Protein AF-A0A2N9JAP8-F1 (afdb_monomer_lite)

Organism: Fagus sylvatica (NCBI:txid28930)

InterPro domains:
  IPR027806 Harbinger transposase-derived nuclease domain [PF13359] (15-64)
  IPR045249 Putative nuclease HARBI1-like [PTHR22930] (12-77)

Structure (mmCIF, N/CA/C/O backbone):
data_AF-A0A2N9JAP8-F1
#
_entry.id   AF-A0A2N9JAP8-F1
#
loop_
_atom_site.group_PDB
_atom_site.id
_atom_site.type_symbol
_atom_site.label_atom_id
_atom_site.label_alt_id
_atom_site.label_comp_id
_atom_site.label_asym_id
_atom_site.label_entity_id
_atom_site.label_seq_id
_atom_site.pdbx_PDB_ins_code
_atom_site.Cartn_x
_atom_site.Cartn_y
_atom_site.Cartn_z
_atom_site.occupancy
_atom_site.B_iso_or_equiv
_atom_site.auth_seq_id
_atom_site.auth_comp_id
_atom_site.auth_asym_id
_atom_site.auth_atom_id
_atom_site.pdbx_PDB_model_num
ATOM 1 N N . MET A 1 1 ? 0.224 23.221 -14.781 1.00 37.53 1 MET A N 1
ATOM 2 C CA . MET A 1 1 ? 0.201 22.467 -16.052 1.00 37.53 1 MET A CA 1
ATOM 3 C C . MET A 1 1 ? 1.634 22.171 -16.462 1.00 37.53 1 MET A C 1
ATOM 5 O O . MET A 1 1 ? 2.337 23.113 -16.774 1.00 37.53 1 MET A O 1
ATOM 9 N N . ASN A 1 2 ? 2.078 20.913 -16.410 1.00 32.78 2 ASN A N 1
ATOM 10 C CA . ASN A 1 2 ? 3.250 20.429 -17.146 1.00 32.78 2 ASN A CA 1
ATOM 11 C C . ASN A 1 2 ? 3.002 18.955 -17.466 1.00 32.78 2 ASN A C 1
ATOM 13 O O . ASN A 1 2 ? 2.878 18.124 -16.569 1.00 32.78 2 ASN A O 1
ATOM 17 N N . GLY A 1 3 ? 2.795 18.697 -18.756 1.00 33.06 3 GLY A N 1
ATOM 18 C CA . GLY A 1 3 ? 2.286 17.445 -19.292 1.00 33.06 3 GLY A CA 1
ATOM 19 C C . GLY A 1 3 ? 3.208 16.260 -19.041 1.00 33.06 3 GLY A C 1
ATOM 20 O O . GLY A 1 3 ? 4.434 16.370 -19.087 1.00 33.06 3 GLY A O 1
ATOM 21 N N . GLN A 1 4 ? 2.577 15.107 -18.835 1.00 44.59 4 GLN A N 1
ATOM 22 C CA . GLN A 1 4 ? 3.171 13.787 -18.978 1.00 44.59 4 GLN A CA 1
ATOM 23 C C . GLN A 1 4 ? 3.733 13.644 -20.404 1.00 44.59 4 GLN A C 1
ATOM 25 O O . GLN A 1 4 ? 3.069 13.136 -21.303 1.00 44.59 4 GLN A O 1
ATOM 30 N N . LYS A 1 5 ? 4.968 14.104 -20.636 1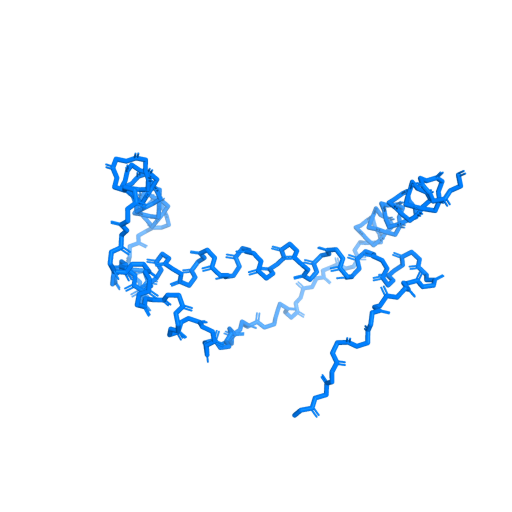.00 45.38 5 LYS A N 1
ATOM 31 C CA . LYS A 1 5 ? 5.774 13.589 -21.747 1.00 45.38 5 LYS A CA 1
ATOM 32 C C . LYS A 1 5 ? 5.920 12.095 -21.494 1.00 45.38 5 LYS A C 1
ATOM 34 O O . LYS A 1 5 ? 6.353 11.718 -20.409 1.00 45.38 5 LYS A O 1
ATOM 39 N N . GLY A 1 6 ? 5.530 11.266 -22.462 1.00 56.12 6 GLY A N 1
ATOM 40 C CA . GLY A 1 6 ? 5.718 9.819 -22.403 1.00 56.12 6 GLY A CA 1
ATOM 41 C C . GLY A 1 6 ? 7.167 9.514 -22.041 1.00 56.12 6 GLY A C 1
ATOM 42 O O . GLY A 1 6 ? 8.071 9.734 -22.845 1.00 56.12 6 GLY A O 1
ATOM 43 N N . ILE A 1 7 ? 7.390 9.104 -20.793 1.00 60.59 7 ILE A N 1
ATOM 44 C CA . ILE A 1 7 ? 8.726 8.885 -20.255 1.00 60.59 7 ILE A CA 1
ATOM 45 C C . ILE A 1 7 ? 9.209 7.595 -20.902 1.00 60.59 7 ILE A C 1
ATOM 47 O O . ILE A 1 7 ? 8.761 6.511 -20.539 1.00 60.59 7 ILE A O 1
ATOM 51 N N . ASN A 1 8 ? 10.068 7.714 -21.909 1.00 76.69 8 ASN A N 1
ATOM 52 C CA . ASN A 1 8 ? 10.851 6.597 -22.404 1.00 76.69 8 ASN A CA 1
ATOM 53 C C . ASN A 1 8 ? 12.147 6.602 -21.581 1.00 76.69 8 ASN A C 1
ATOM 55 O O . ASN A 1 8 ? 13.021 7.421 -21.864 1.00 76.69 8 ASN A O 1
ATOM 59 N N . PRO A 1 9 ? 12.242 5.812 -20.497 1.00 83.31 9 PRO A N 1
ATOM 60 C CA . PRO A 1 9 ? 13.408 5.853 -19.629 1.00 83.31 9 PRO A CA 1
ATOM 61 C C . PRO A 1 9 ? 14.636 5.380 -20.399 1.00 83.31 9 PRO A C 1
ATOM 63 O O . PRO A 1 9 ? 14.596 4.358 -21.086 1.00 83.31 9 PRO A O 1
ATOM 66 N N . ASN A 1 10 ? 15.722 6.134 -20.268 1.00 86.06 10 ASN A N 1
ATOM 67 C CA . ASN A 1 10 ? 16.988 5.876 -20.945 1.00 86.06 10 ASN A CA 1
ATOM 68 C C . ASN A 1 10 ? 17.966 5.133 -20.033 1.00 86.06 10 ASN A C 1
ATOM 70 O O . ASN A 1 10 ? 18.914 4.516 -20.516 1.00 86.06 10 ASN A O 1
ATOM 74 N N . THR A 1 11 ? 17.726 5.159 -18.719 1.00 90.31 11 THR A N 1
ATOM 75 C CA . THR A 1 11 ? 18.562 4.472 -17.730 1.00 90.31 11 THR A CA 1
ATOM 76 C C . THR A 1 11 ? 17.769 3.461 -16.894 1.00 90.31 11 THR A C 1
ATOM 78 O O . THR A 1 11 ? 16.570 3.652 -16.651 1.00 90.31 11 THR A O 1
ATOM 81 N N . PRO A 1 12 ? 18.432 2.412 -16.363 1.00 91.31 12 PRO A N 1
ATOM 82 C CA . PRO A 1 12 ? 17.812 1.487 -15.416 1.00 91.31 12 PRO A CA 1
ATOM 83 C C . PRO A 1 12 ? 17.182 2.186 -14.209 1.00 91.31 12 PRO A C 1
ATOM 85 O O . PRO A 1 12 ? 16.078 1.843 -13.787 1.00 91.31 12 PRO A O 1
ATOM 88 N N . ARG A 1 13 ? 17.852 3.225 -13.696 1.00 90.44 13 ARG A N 1
ATOM 89 C CA . ARG A 1 13 ? 17.379 4.020 -12.559 1.00 90.44 13 ARG A CA 1
ATOM 90 C C . ARG A 1 13 ? 16.093 4.779 -12.877 1.00 90.44 13 ARG A C 1
ATOM 92 O O . ARG A 1 13 ? 15.178 4.790 -12.059 1.00 90.44 13 ARG A O 1
ATOM 99 N N . GLU A 1 14 ? 16.000 5.398 -14.053 1.00 90.50 14 GLU A N 1
ATOM 100 C CA . GLU A 1 14 ? 14.778 6.080 -14.498 1.00 90.50 14 GLU A CA 1
ATOM 101 C C . GLU A 1 14 ? 13.612 5.103 -14.650 1.00 90.50 14 GLU A C 1
ATOM 103 O O . GLU A 1 14 ? 12.507 5.400 -14.199 1.00 90.50 14 GLU A O 1
ATOM 108 N N . PHE A 1 15 ? 13.853 3.925 -15.234 1.00 90.88 15 PHE A N 1
ATOM 109 C CA . PHE A 1 15 ? 12.814 2.905 -15.386 1.00 90.88 15 PHE A CA 1
ATOM 110 C C . PHE A 1 15 ? 12.334 2.382 -14.030 1.00 90.88 15 PHE A C 1
ATOM 112 O O . PHE A 1 15 ? 11.125 2.293 -13.802 1.00 90.88 15 PHE A O 1
ATOM 119 N N . PHE A 1 16 ? 13.262 2.100 -13.111 1.00 91.38 16 PHE A N 1
ATOM 120 C CA . PHE A 1 16 ? 12.934 1.708 -11.744 1.00 91.38 16 PHE A CA 1
ATOM 121 C C . PHE A 1 16 ? 12.099 2.782 -11.044 1.00 91.38 16 PHE A C 1
ATOM 123 O O . PHE A 1 16 ? 11.010 2.482 -10.563 1.00 91.38 16 PHE A O 1
ATOM 130 N N . ASN A 1 17 ? 12.552 4.039 -11.052 1.00 90.44 17 ASN A N 1
ATOM 131 C CA . ASN A 1 17 ? 11.830 5.146 -10.427 1.00 90.44 17 ASN A CA 1
ATOM 132 C C . ASN A 1 17 ? 10.437 5.323 -11.036 1.00 90.44 17 ASN A C 1
ATOM 134 O O . ASN A 1 17 ? 9.470 5.490 -10.303 1.00 90.44 17 ASN A O 1
ATOM 138 N N . MET A 1 18 ? 10.306 5.228 -12.360 1.00 89.94 18 MET A N 1
ATOM 139 C CA . MET A 1 18 ? 9.011 5.301 -13.034 1.00 89.94 18 MET A CA 1
ATOM 140 C C . MET A 1 18 ? 8.066 4.196 -12.544 1.00 89.94 18 MET A C 1
ATOM 142 O O . MET A 1 18 ? 6.936 4.482 -12.152 1.00 89.94 18 MET A O 1
ATOM 146 N N . LYS A 1 19 ? 8.513 2.935 -12.529 1.00 90.69 19 LYS A N 1
ATOM 147 C CA . LYS A 1 19 ? 7.697 1.805 -12.056 1.00 90.69 19 LYS A CA 1
ATOM 148 C C . LYS A 1 19 ? 7.378 1.907 -10.567 1.00 90.69 19 LYS A C 1
ATOM 150 O O . LYS A 1 19 ? 6.243 1.648 -10.175 1.00 90.69 19 LYS A O 1
ATOM 155 N N . HIS A 1 20 ? 8.343 2.335 -9.761 1.00 88.00 20 HIS A N 1
ATOM 156 C CA . HIS A 1 20 ? 8.165 2.550 -8.334 1.00 88.00 20 HIS A CA 1
ATOM 157 C C . HIS A 1 20 ? 7.141 3.657 -8.052 1.00 88.00 20 HIS A C 1
ATOM 159 O O . HIS A 1 20 ? 6.228 3.446 -7.261 1.00 88.00 20 HIS A O 1
ATOM 165 N N . CYS A 1 21 ? 7.221 4.796 -8.746 1.00 87.50 21 CYS A N 1
ATOM 166 C CA . CYS A 1 21 ? 6.245 5.881 -8.633 1.00 87.50 21 CYS A CA 1
ATOM 167 C C . CYS A 1 21 ? 4.837 5.435 -9.045 1.00 87.50 21 CYS A C 1
ATOM 169 O O . CYS A 1 21 ? 3.869 5.788 -8.377 1.00 87.50 21 CYS A O 1
ATOM 171 N N . LEU A 1 22 ? 4.707 4.633 -10.108 1.00 86.06 22 LEU A N 1
ATOM 172 C CA . LEU A 1 22 ? 3.415 4.070 -10.514 1.00 86.06 22 LEU A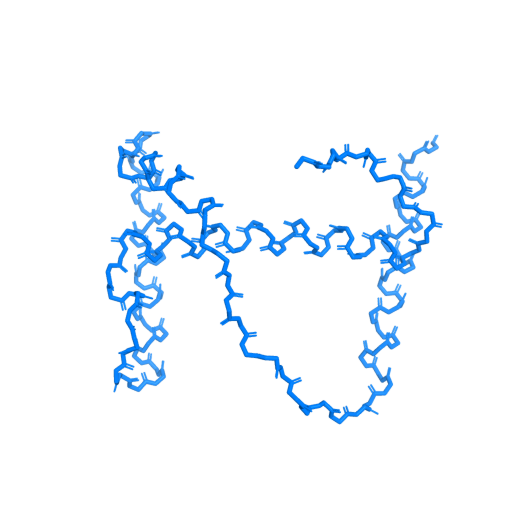 CA 1
ATOM 173 C C . LEU A 1 22 ? 2.837 3.146 -9.435 1.00 86.06 22 LEU A C 1
ATOM 175 O O . LEU A 1 22 ? 1.671 3.287 -9.075 1.00 86.06 22 LEU A O 1
ATOM 179 N N . ALA A 1 23 ? 3.652 2.240 -8.888 1.00 87.50 23 ALA A N 1
ATOM 180 C CA . ALA A 1 23 ? 3.231 1.353 -7.808 1.00 87.50 23 ALA A CA 1
ATOM 181 C C . ALA A 1 23 ? 2.837 2.144 -6.550 1.00 87.50 23 ALA A C 1
ATOM 183 O O . ALA A 1 23 ? 1.773 1.908 -5.979 1.00 87.50 23 ALA A O 1
ATOM 184 N N . ARG A 1 24 ? 3.653 3.131 -6.158 1.00 89.06 24 ARG A N 1
ATOM 185 C CA . ARG A 1 24 ? 3.376 4.024 -5.028 1.00 89.06 24 ARG A CA 1
ATOM 186 C C . ARG A 1 24 ? 2.049 4.756 -5.215 1.00 89.06 24 ARG A C 1
ATOM 188 O O . ARG A 1 24 ? 1.233 4.712 -4.307 1.00 89.06 24 ARG A O 1
ATOM 195 N N . ASN A 1 25 ? 1.794 5.330 -6.391 1.00 86.19 25 ASN A N 1
ATOM 196 C CA . ASN A 1 25 ? 0.541 6.031 -6.684 1.00 86.19 25 ASN A CA 1
ATOM 197 C C . ASN A 1 25 ? -0.687 5.121 -6.488 1.00 86.19 25 ASN A C 1
ATOM 199 O O . ASN A 1 25 ? -1.663 5.520 -5.858 1.00 86.19 25 ASN A O 1
ATOM 203 N N . VAL A 1 26 ? -0.631 3.867 -6.954 1.00 86.25 26 VAL A N 1
ATOM 204 C CA . VAL A 1 26 ? -1.720 2.898 -6.727 1.00 86.25 26 VAL A CA 1
ATOM 205 C C . VAL A 1 26 ? -1.948 2.669 -5.230 1.00 86.25 26 VAL A C 1
ATOM 207 O O . VAL A 1 26 ? -3.080 2.772 -4.760 1.00 86.25 26 VAL A O 1
ATOM 210 N N . ILE A 1 27 ? -0.881 2.419 -4.468 1.00 85.31 27 ILE A N 1
ATOM 211 C CA . ILE A 1 27 ? -0.965 2.180 -3.020 1.00 85.31 27 ILE A CA 1
ATOM 212 C C . ILE A 1 27 ? -1.504 3.405 -2.268 1.00 85.31 27 ILE A C 1
ATOM 214 O O . ILE A 1 27 ? -2.362 3.271 -1.396 1.00 85.31 27 ILE A O 1
ATOM 218 N N . GLU A 1 28 ? -1.043 4.604 -2.615 1.00 85.81 28 GLU A N 1
ATOM 219 C CA . GLU A 1 28 ? -1.505 5.854 -2.009 1.00 85.81 28 GLU A CA 1
ATOM 220 C C . GLU A 1 28 ? -2.989 6.096 -2.268 1.00 85.81 28 GLU A C 1
ATOM 222 O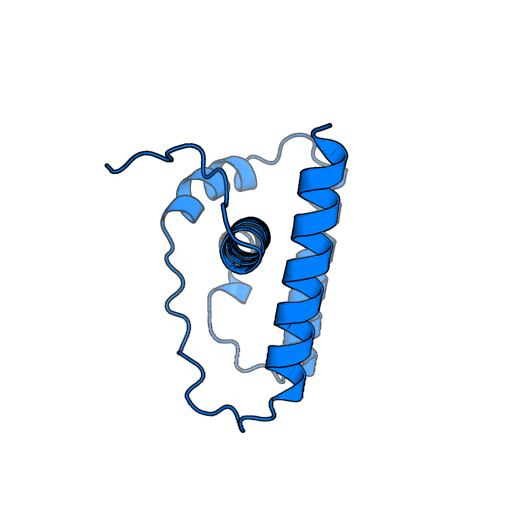 O . GLU A 1 28 ? -3.730 6.394 -1.330 1.00 85.81 28 GLU A O 1
ATOM 227 N N . ARG A 1 29 ? -3.447 5.889 -3.509 1.00 85.50 29 ARG A N 1
ATOM 228 C CA . ARG A 1 29 ? -4.870 5.978 -3.858 1.00 85.50 29 ARG A CA 1
ATOM 229 C C . ARG A 1 29 ? -5.703 4.972 -3.068 1.00 85.50 29 ARG A C 1
ATOM 231 O O . ARG A 1 29 ? -6.740 5.347 -2.525 1.00 85.50 29 ARG A O 1
ATOM 238 N N . CYS A 1 30 ? -5.241 3.728 -2.928 1.00 85.62 30 CYS A N 1
ATOM 239 C CA . CYS A 1 30 ? -5.921 2.722 -2.107 1.00 85.62 30 CYS A CA 1
ATOM 240 C C . CYS A 1 30 ? -6.056 3.164 -0.641 1.00 85.62 30 CYS A C 1
ATOM 242 O O . CYS A 1 30 ? -7.138 3.057 -0.060 1.00 85.62 30 CYS A O 1
ATOM 244 N N . PHE A 1 31 ? -4.991 3.706 -0.041 1.00 85.75 31 PHE A N 1
ATOM 245 C CA . PHE A 1 31 ? -5.063 4.232 1.323 1.00 85.75 31 PHE A CA 1
ATOM 246 C C . PHE A 1 31 ? -5.947 5.476 1.437 1.00 85.75 31 PHE A C 1
ATOM 248 O O . PHE A 1 31 ? -6.640 5.619 2.444 1.00 85.75 31 PHE A O 1
ATOM 255 N N . GLY A 1 32 ? -5.966 6.344 0.425 1.00 86.56 32 GLY A N 1
ATOM 256 C CA . GLY A 1 32 ? -6.882 7.482 0.349 1.00 86.56 32 GLY A CA 1
ATOM 257 C C . GLY A 1 32 ? -8.344 7.037 0.392 1.00 86.56 32 GLY A C 1
ATOM 258 O O . GLY A 1 32 ? -9.111 7.527 1.222 1.00 86.56 32 GLY A O 1
ATOM 259 N N . LEU A 1 33 ? -8.711 6.041 -0.420 1.00 86.88 33 LEU A N 1
ATOM 260 C CA . LEU A 1 33 ? -10.063 5.471 -0.436 1.00 86.88 33 LEU A CA 1
ATOM 261 C C . LEU A 1 33 ? -10.440 4.824 0.906 1.00 86.88 33 LEU A C 1
ATOM 263 O O . LEU A 1 33 ? -11.538 5.028 1.424 1.00 86.88 33 LEU A O 1
ATOM 267 N N . LEU A 1 34 ? -9.525 4.066 1.514 1.00 89.56 34 LEU A N 1
ATOM 268 C CA . LEU A 1 34 ? -9.771 3.478 2.832 1.00 89.56 34 LEU A CA 1
ATOM 269 C C . LEU A 1 34 ? -9.969 4.556 3.904 1.00 89.56 34 LEU A C 1
ATOM 271 O O . LEU A 1 34 ? -10.909 4.465 4.689 1.00 89.56 34 LEU A O 1
ATOM 275 N N . LYS A 1 35 ? -9.122 5.590 3.933 1.00 88.50 35 LYS A N 1
ATOM 276 C CA . LYS A 1 35 ? -9.224 6.684 4.910 1.00 88.50 35 LYS A CA 1
ATOM 277 C C . LYS A 1 35 ? -10.472 7.534 4.718 1.00 88.50 35 LYS A C 1
ATOM 279 O O . LYS A 1 35 ? -11.073 7.957 5.702 1.00 88.50 35 LYS A O 1
ATOM 284 N N . GLY A 1 36 ? -10.877 7.800 3.481 1.00 88.69 36 GLY A N 1
ATOM 285 C CA . GLY A 1 36 ? -12.080 8.585 3.238 1.00 88.69 36 GLY A CA 1
ATOM 286 C C . GLY A 1 36 ? -13.352 7.855 3.655 1.00 88.69 36 GLY A C 1
ATOM 287 O O . GLY A 1 36 ? -14.212 8.467 4.285 1.00 88.69 36 GLY A O 1
ATOM 288 N N . ARG A 1 37 ? -13.422 6.540 3.408 1.00 89.94 37 ARG A N 1
ATOM 289 C CA . ARG A 1 37 ? -14.548 5.699 3.829 1.00 89.94 37 ARG A CA 1
ATOM 290 C C . ARG A 1 37 ? -14.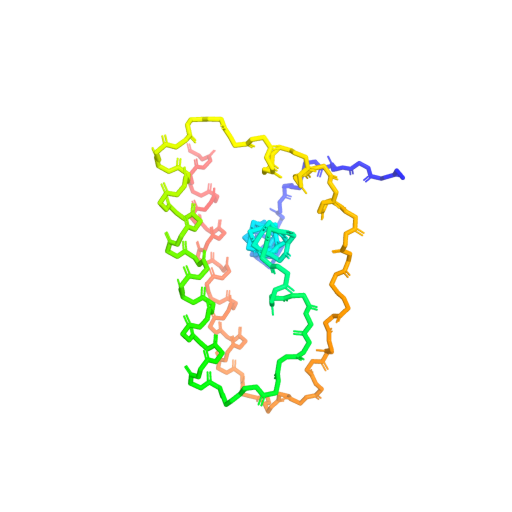577 5.465 5.337 1.00 89.94 37 ARG A C 1
ATOM 292 O O . ARG A 1 37 ? -15.628 5.559 5.964 1.00 89.94 37 ARG A O 1
ATOM 299 N N . TRP A 1 38 ? -13.430 5.138 5.927 1.00 91.94 38 TRP A N 1
ATOM 300 C CA . TRP A 1 38 ? -13.333 4.731 7.325 1.00 91.94 38 TRP A CA 1
ATOM 301 C C . TRP A 1 38 ? -12.747 5.860 8.171 1.00 91.94 38 TRP A C 1
ATOM 303 O O . TRP A 1 38 ? -11.531 6.001 8.293 1.00 91.94 38 TRP A O 1
ATOM 313 N N . ALA A 1 39 ? -13.620 6.640 8.816 1.00 89.81 39 ALA A N 1
ATOM 314 C CA . ALA A 1 39 ? -13.226 7.792 9.632 1.00 89.81 39 ALA A CA 1
ATOM 315 C C . ALA A 1 39 ? -12.179 7.465 10.715 1.00 89.81 39 ALA A C 1
ATOM 317 O O . ALA A 1 39 ? -11.320 8.296 11.005 1.00 89.81 39 ALA A O 1
ATOM 318 N N . ILE A 1 40 ? -12.211 6.243 11.260 1.00 90.06 40 ILE A N 1
ATOM 319 C CA . ILE A 1 40 ? -11.254 5.747 12.261 1.00 90.06 40 ILE A CA 1
ATOM 320 C C . ILE A 1 40 ? -9.801 5.720 11.757 1.00 90.06 40 ILE A C 1
ATOM 322 O O . ILE A 1 40 ? -8.876 5.777 12.559 1.00 90.06 40 ILE A O 1
ATOM 326 N N . LEU A 1 41 ? -9.585 5.663 10.438 1.00 90.00 41 LEU A N 1
ATOM 327 C CA . LEU A 1 41 ? -8.253 5.675 9.828 1.00 90.00 41 LEU A CA 1
ATOM 328 C C . LEU A 1 41 ? -7.725 7.096 9.560 1.00 90.00 41 LEU A C 1
ATOM 330 O O . LEU A 1 41 ? -6.573 7.250 9.149 1.00 90.00 41 LEU A O 1
ATOM 334 N N . ARG A 1 42 ? -8.552 8.136 9.750 1.00 86.25 42 ARG A N 1
ATOM 335 C CA . ARG A 1 42 ? -8.169 9.537 9.497 1.00 86.25 42 ARG A CA 1
ATOM 336 C C . ARG A 1 42 ? -7.449 10.178 10.676 1.00 86.25 42 ARG A C 1
ATOM 338 O O . ARG A 1 42 ? -6.644 11.080 10.471 1.00 86.25 42 ARG A O 1
ATOM 345 N N . THR A 1 43 ? -7.738 9.740 11.895 1.00 83.00 43 THR A N 1
ATOM 346 C CA . THR A 1 43 ? -7.179 10.324 13.117 1.00 83.00 43 THR A CA 1
ATOM 347 C C . THR A 1 43 ? -6.115 9.421 13.726 1.00 83.00 43 THR A C 1
ATOM 349 O O . THR A 1 43 ? -6.119 8.201 13.556 1.00 83.00 43 THR A O 1
ATOM 352 N N . LYS A 1 44 ? -5.173 10.024 14.463 1.00 77.56 44 LYS A N 1
ATOM 353 C CA . LYS A 1 44 ? -4.248 9.256 15.300 1.00 77.56 44 LYS A CA 1
ATOM 354 C C . LYS A 1 44 ? -5.060 8.521 16.357 1.00 77.56 44 LYS A C 1
ATOM 356 O O . LYS A 1 44 ? -5.711 9.138 17.195 1.00 77.56 44 LYS A O 1
ATOM 361 N N . SER A 1 45 ? -5.004 7.198 16.308 1.00 75.50 45 SER A N 1
ATOM 362 C CA . SER A 1 45 ? -5.627 6.360 17.319 1.00 75.50 45 SER A CA 1
ATOM 363 C C . SER A 1 45 ? -4.633 6.066 18.442 1.00 75.50 45 SER A C 1
ATOM 365 O O . SER A 1 45 ? -3.489 5.699 18.174 1.00 75.50 45 SER A O 1
ATOM 367 N N . PHE A 1 46 ? -5.068 6.175 19.696 1.00 87.94 46 PHE A N 1
ATOM 368 C CA . PHE A 1 46 ? -4.257 5.833 20.874 1.00 87.94 46 PHE A CA 1
ATOM 369 C C . PHE A 1 46 ? -4.247 4.323 21.174 1.00 87.94 46 PHE A C 1
ATOM 371 O O . PHE A 1 46 ? -3.893 3.894 22.269 1.00 87.94 46 PHE A O 1
ATOM 378 N N . TYR A 1 47 ? -4.652 3.496 20.206 1.00 89.31 47 TYR A N 1
ATOM 379 C CA . TYR A 1 47 ? -4.652 2.049 20.358 1.00 89.31 47 TYR A CA 1
ATOM 380 C C . TYR A 1 47 ? -3.231 1.473 20.283 1.00 89.31 47 TYR A C 1
ATOM 382 O O . TYR A 1 47 ? -2.423 1.951 19.483 1.00 89.31 47 TYR A O 1
ATOM 390 N N . PRO A 1 48 ? -2.937 0.388 21.024 1.00 93.62 48 PRO A N 1
ATOM 391 C CA . PRO A 1 48 ? -1.709 -0.375 20.834 1.00 93.62 48 PRO A CA 1
ATOM 392 C C . PRO A 1 48 ? -1.554 -0.845 19.382 1.00 93.62 48 PRO A C 1
ATOM 394 O O . PRO A 1 48 ? -2.546 -1.188 18.735 1.00 93.62 48 PRO A O 1
ATOM 397 N N . VAL A 1 49 ? -0.313 -0.964 18.893 1.00 91.44 49 VAL A N 1
ATOM 398 C CA . VAL A 1 49 ? 0.004 -1.353 17.499 1.00 91.44 49 VAL A CA 1
ATOM 399 C C . VAL A 1 49 ? -0.758 -2.606 17.052 1.00 91.44 49 VAL A C 1
ATOM 401 O O . VAL A 1 49 ? -1.344 -2.630 15.974 1.00 91.44 49 VAL A O 1
ATOM 404 N N . LYS A 1 50 ? -0.852 -3.628 17.913 1.00 94.12 50 LYS A N 1
ATOM 405 C CA . LYS A 1 50 ? -1.600 -4.865 17.617 1.00 94.12 50 LYS A CA 1
ATOM 406 C C . LYS A 1 50 ? -3.075 -4.606 17.288 1.00 94.12 50 LYS A C 1
ATOM 408 O O . LYS A 1 50 ? -3.637 -5.269 16.421 1.00 94.12 50 LYS A O 1
ATOM 413 N N . ILE A 1 51 ? -3.705 -3.659 17.979 1.00 93.94 51 ILE A N 1
ATOM 414 C CA . ILE A 1 51 ? -5.104 -3.284 17.755 1.00 93.94 51 ILE A CA 1
ATOM 415 C C . ILE A 1 51 ? -5.229 -2.423 16.498 1.00 93.94 51 ILE A C 1
ATOM 417 O O . ILE A 1 51 ? -6.130 -2.668 15.701 1.00 93.94 51 ILE A O 1
ATOM 421 N N . GLN A 1 52 ? -4.292 -1.503 1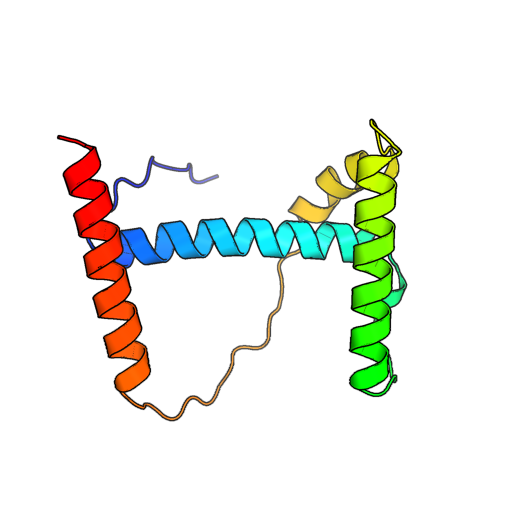6.252 1.00 91.94 52 GLN A N 1
ATOM 422 C CA . GLN A 1 52 ? -4.252 -0.732 15.005 1.00 91.94 52 GLN A CA 1
ATOM 423 C C . GLN A 1 52 ? -4.179 -1.650 13.775 1.00 91.94 52 GLN A C 1
ATOM 425 O O . GLN A 1 52 ? -4.972 -1.497 12.847 1.00 91.94 52 GLN A O 1
ATOM 430 N N . CYS A 1 53 ? -3.312 -2.669 13.796 1.00 92.31 53 CYS A N 1
ATOM 431 C CA . CYS A 1 53 ? -3.226 -3.662 12.722 1.00 92.31 53 CYS A CA 1
ATOM 432 C C . CYS A 1 53 ? -4.550 -4.414 12.512 1.00 92.31 53 CYS A C 1
ATOM 434 O O . CYS A 1 53 ? -4.956 -4.636 11.371 1.00 92.31 53 CYS A O 1
ATOM 436 N N . ARG A 1 54 ? -5.252 -4.780 13.595 1.00 95.19 54 ARG A N 1
ATOM 437 C CA . ARG A 1 54 ? -6.569 -5.437 13.513 1.00 95.19 54 ARG A CA 1
ATOM 438 C C . ARG A 1 54 ? -7.632 -4.520 12.913 1.00 95.19 54 ARG A C 1
ATOM 440 O O . ARG A 1 54 ? -8.385 -4.978 12.062 1.00 95.19 54 ARG A O 1
ATOM 447 N N . ILE A 1 55 ? -7.661 -3.244 13.303 1.00 94.25 55 ILE A N 1
ATOM 448 C CA . ILE A 1 55 ? -8.583 -2.242 12.743 1.00 94.25 55 ILE A CA 1
ATOM 449 C C . ILE A 1 55 ? -8.341 -2.090 11.239 1.00 94.25 55 ILE A C 1
ATOM 451 O O . ILE A 1 55 ? -9.278 -2.226 10.458 1.00 94.25 55 ILE A O 1
ATOM 455 N N . ILE A 1 56 ? -7.085 -1.884 10.824 1.00 92.44 56 ILE A N 1
ATOM 456 C CA . ILE A 1 56 ? -6.718 -1.764 9.404 1.00 92.44 56 ILE A CA 1
ATOM 457 C C . ILE A 1 56 ? -7.158 -3.015 8.634 1.00 92.44 56 ILE A C 1
ATOM 459 O O . ILE A 1 56 ? -7.794 -2.904 7.589 1.00 92.44 56 ILE A O 1
ATOM 463 N N . THR A 1 57 ? -6.883 -4.203 9.178 1.00 95.06 57 THR A N 1
ATOM 464 C CA . THR A 1 57 ? -7.269 -5.477 8.553 1.00 95.06 57 THR A CA 1
ATOM 465 C C . THR A 1 57 ? -8.786 -5.593 8.405 1.00 95.06 57 THR A C 1
ATOM 467 O O . THR A 1 57 ? -9.265 -5.929 7.325 1.00 95.06 57 THR A O 1
ATOM 470 N N . ALA A 1 58 ? -9.553 -5.269 9.449 1.00 96.25 58 ALA A N 1
ATOM 471 C CA . ALA A 1 58 ? -11.012 -5.291 9.403 1.00 96.25 58 ALA A CA 1
ATOM 472 C C . ALA A 1 58 ? -11.562 -4.316 8.347 1.00 96.25 58 ALA A C 1
ATOM 474 O O . ALA A 1 58 ? -12.408 -4.703 7.543 1.00 96.25 58 ALA A O 1
ATOM 475 N N . CYS A 1 59 ? -11.034 -3.090 8.280 1.00 94.50 59 CYS A N 1
ATOM 476 C CA . CYS A 1 59 ? -11.400 -2.110 7.255 1.00 94.50 59 CYS A CA 1
ATOM 477 C C . CYS A 1 59 ? -11.115 -2.617 5.831 1.00 94.50 59 CYS A C 1
ATOM 479 O O . CYS A 1 59 ? -11.952 -2.434 4.947 1.00 94.50 59 CYS A O 1
ATOM 481 N N . CYS A 1 60 ? -9.970 -3.272 5.604 1.00 93.69 60 CYS A N 1
ATOM 482 C CA . CYS A 1 60 ? -9.634 -3.873 4.312 1.00 93.69 60 CYS A CA 1
ATOM 483 C C . CYS A 1 60 ? -10.580 -5.025 3.951 1.00 93.69 60 CYS A C 1
ATOM 485 O O . CYS A 1 60 ? -11.070 -5.080 2.826 1.00 93.69 60 CYS A O 1
ATOM 487 N N . LEU A 1 61 ? -10.872 -5.925 4.896 1.00 95.69 61 LEU A N 1
ATOM 488 C CA . LEU A 1 61 ? -11.789 -7.048 4.674 1.00 95.69 61 LEU A CA 1
ATOM 489 C C . LEU A 1 61 ? -13.198 -6.564 4.323 1.00 95.69 61 LEU A C 1
ATOM 491 O O . LEU A 1 61 ? -13.780 -7.035 3.349 1.00 95.69 61 LEU A O 1
ATOM 495 N N . LEU A 1 62 ? -13.718 -5.588 5.072 1.00 94.88 62 LEU A N 1
ATOM 496 C CA . LEU A 1 62 ? -15.024 -4.989 4.804 1.00 94.88 62 LEU A CA 1
ATOM 497 C C . LEU A 1 62 ? -15.045 -4.261 3.458 1.00 94.88 62 LEU A C 1
ATOM 499 O O . LEU A 1 62 ? -15.991 -4.430 2.695 1.00 94.88 62 LEU A O 1
ATOM 503 N N . HIS A 1 63 ? -13.997 -3.498 3.134 1.00 91.81 63 HIS A N 1
ATOM 504 C CA . HIS A 1 63 ? -13.888 -2.834 1.834 1.00 91.81 63 HIS A CA 1
ATOM 505 C C . HIS A 1 63 ? -13.896 -3.849 0.683 1.00 91.81 63 HIS A C 1
ATOM 507 O O . HIS A 1 63 ? -14.640 -3.677 -0.277 1.00 91.81 63 HIS A O 1
ATOM 513 N N . ASN A 1 64 ? -13.120 -4.929 0.798 1.00 91.12 64 ASN A N 1
ATOM 514 C CA . ASN A 1 64 ? -13.056 -5.978 -0.219 1.00 91.12 64 ASN A CA 1
ATOM 515 C C . ASN A 1 64 ? -14.387 -6.722 -0.367 1.00 91.12 64 ASN A C 1
ATOM 517 O O . ASN A 1 64 ? -14.783 -7.050 -1.481 1.00 91.12 64 ASN A O 1
ATOM 521 N N . HIS A 1 65 ? -15.081 -6.982 0.742 1.00 93.19 65 HIS A N 1
ATOM 522 C CA . HIS A 1 65 ? -16.404 -7.593 0.704 1.00 93.19 65 HIS A CA 1
ATOM 523 C C . HIS A 1 65 ? -17.404 -6.687 -0.017 1.00 93.19 65 HIS A C 1
ATOM 525 O O . HIS A 1 65 ? -18.055 -7.126 -0.957 1.00 93.19 65 HIS A O 1
ATOM 531 N N . ILE A 1 66 ? -17.448 -5.403 0.345 1.00 91.12 66 ILE A N 1
ATOM 532 C CA . ILE A 1 66 ? -18.313 -4.420 -0.309 1.00 91.12 66 ILE A CA 1
ATOM 533 C C . ILE A 1 66 ? -18.031 -4.342 -1.813 1.00 91.12 66 ILE A C 1
ATOM 535 O O . ILE A 1 66 ? -18.959 -4.427 -2.604 1.00 91.12 66 ILE A O 1
ATOM 539 N N . ARG A 1 67 ? -16.760 -4.253 -2.215 1.00 88.00 67 ARG A N 1
ATOM 540 C CA . ARG A 1 67 ? -16.343 -4.255 -3.628 1.00 88.00 67 ARG A CA 1
ATOM 541 C C . ARG A 1 67 ? -16.827 -5.469 -4.410 1.00 88.00 67 ARG A C 1
ATOM 543 O O . ARG A 1 67 ? -17.021 -5.378 -5.616 1.00 88.00 67 ARG A O 1
ATOM 550 N N . ARG A 1 68 ? -16.934 -6.615 -3.739 1.00 91.19 68 ARG A N 1
ATOM 551 C CA . ARG A 1 68 ? -17.353 -7.869 -4.359 1.00 91.19 68 ARG A CA 1
ATOM 552 C C . ARG A 1 68 ? -18.869 -7.947 -4.507 1.00 91.19 68 ARG A C 1
ATOM 554 O O . ARG A 1 68 ? -19.338 -8.406 -5.539 1.00 91.19 68 ARG A O 1
ATOM 561 N N . GLU A 1 69 ? -19.610 -7.524 -3.486 1.00 93.06 69 GLU A N 1
ATOM 562 C CA . GLU A 1 69 ? -21.073 -7.656 -3.452 1.00 93.06 69 GLU A CA 1
ATOM 563 C C . GLU A 1 69 ? -21.810 -6.443 -4.044 1.00 93.06 69 GLU A C 1
ATOM 565 O O . GLU A 1 69 ? -22.961 -6.569 -4.453 1.00 93.06 69 GLU A O 1
ATOM 570 N N . MET A 1 70 ? -21.174 -5.267 -4.096 1.00 89.81 70 MET A N 1
ATOM 571 C CA . MET A 1 70 ? -21.748 -4.035 -4.644 1.00 89.81 70 MET A CA 1
ATOM 572 C C . MET A 1 70 ? -21.042 -3.654 -5.955 1.00 89.81 70 MET A C 1
ATOM 574 O O . MET A 1 70 ? -19.949 -3.088 -5.914 1.00 89.81 70 MET A O 1
ATOM 578 N N . PRO A 1 71 ? -21.662 -3.909 -7.127 1.00 80.50 71 PRO A N 1
ATOM 579 C CA . PRO A 1 71 ? -21.079 -3.583 -8.433 1.00 80.50 71 PRO A CA 1
ATOM 580 C C . PRO A 1 71 ? -20.829 -2.084 -8.633 1.00 80.50 71 PRO A C 1
ATOM 582 O O . PRO A 1 71 ? -19.951 -1.694 -9.399 1.00 80.50 71 PRO A O 1
ATOM 585 N N . ILE A 1 72 ? -21.619 -1.246 -7.957 1.00 84.00 72 ILE A N 1
ATOM 586 C CA . ILE A 1 72 ? -21.488 0.208 -7.936 1.00 84.00 72 ILE A CA 1
ATOM 587 C C . ILE A 1 72 ? -21.534 0.633 -6.472 1.00 84.00 72 ILE A C 1
ATOM 589 O O . ILE A 1 72 ? -22.535 0.405 -5.796 1.00 84.00 72 ILE A O 1
ATOM 593 N N . ASP A 1 73 ? -20.457 1.252 -5.995 1.00 83.19 73 ASP A N 1
ATOM 594 C CA . ASP A 1 73 ? -20.379 1.834 -4.658 1.00 83.19 73 ASP A CA 1
ATOM 595 C C . ASP A 1 73 ? -20.432 3.368 -4.763 1.00 83.19 73 ASP A C 1
ATOM 597 O O . ASP A 1 73 ? -19.422 3.992 -5.111 1.00 83.19 73 ASP A O 1
ATOM 601 N N . PRO A 1 74 ? -21.589 3.996 -4.477 1.00 79.25 74 PRO A N 1
ATOM 602 C CA . PRO A 1 74 ? -21.751 5.444 -4.588 1.00 79.25 74 PRO A CA 1
ATOM 603 C C . PRO A 1 74 ? -20.730 6.223 -3.751 1.00 79.25 74 PRO A C 1
ATOM 605 O O . PRO A 1 74 ? -20.236 7.260 -4.189 1.00 79.25 74 PRO A O 1
ATOM 608 N N . LEU A 1 75 ? -20.371 5.690 -2.578 1.00 79.38 75 LEU A N 1
ATOM 609 C CA . LEU A 1 75 ? -19.453 6.340 -1.645 1.00 79.38 75 LEU A CA 1
ATOM 610 C C . LEU A 1 75 ? -18.017 6.338 -2.176 1.00 79.38 75 LEU A C 1
ATOM 612 O O . LEU A 1 75 ? -17.236 7.252 -1.922 1.00 79.38 75 LEU A O 1
ATOM 616 N N . GLU A 1 76 ? -17.645 5.292 -2.904 1.00 78.31 76 GLU A N 1
ATOM 617 C CA . GLU A 1 76 ? -16.322 5.205 -3.496 1.00 78.31 76 GLU A CA 1
ATOM 618 C C . GLU A 1 76 ? -16.173 6.122 -4.708 1.00 78.31 76 GLU A C 1
ATOM 620 O O . GLU A 1 76 ? -15.122 6.743 -4.868 1.00 78.31 76 GLU A O 1
ATOM 625 N N . ASN A 1 77 ? -17.222 6.235 -5.529 1.00 73.25 77 ASN A N 1
ATOM 626 C CA . ASN A 1 77 ? -17.217 7.122 -6.687 1.00 73.25 77 ASN A CA 1
ATOM 627 C C . ASN A 1 77 ? -16.995 8.579 -6.250 1.00 73.25 77 ASN A C 1
ATOM 629 O O . ASN A 1 77 ? -16.062 9.222 -6.726 1.00 73.25 77 ASN A O 1
ATOM 633 N N . GLU A 1 78 ? -17.751 9.038 -5.247 1.00 75.56 78 GLU A N 1
ATOM 634 C CA . GLU A 1 78 ? -17.589 10.362 -4.629 1.00 75.56 78 GLU A CA 1
ATOM 635 C C . GLU A 1 78 ? -16.184 10.548 -4.025 1.00 75.56 78 GLU A C 1
ATOM 637 O O . GLU A 1 78 ? -15.525 11.573 -4.206 1.00 75.56 78 GLU A O 1
ATOM 642 N N . LEU A 1 79 ? -15.662 9.524 -3.345 1.00 74.56 79 LEU A N 1
ATOM 643 C CA . LEU A 1 79 ? -14.364 9.616 -2.685 1.00 74.56 79 LEU A CA 1
ATOM 644 C C . LEU A 1 79 ? -13.171 9.590 -3.657 1.00 74.56 79 LEU A C 1
ATOM 646 O O . LEU A 1 79 ? -12.113 10.165 -3.372 1.00 74.56 79 LEU A O 1
ATOM 650 N N . SER A 1 80 ? -13.317 8.931 -4.806 1.00 68.38 80 SER A N 1
ATOM 651 C CA . SER A 1 80 ? -12.289 8.884 -5.847 1.00 68.38 80 SER A CA 1
ATOM 652 C C . SER A 1 80 ? -11.986 10.273 -6.431 1.00 68.38 80 SER A C 1
ATOM 654 O O . SER A 1 80 ? -10.833 10.566 -6.758 1.00 68.38 80 SER A O 1
ATOM 656 N N . GLU A 1 81 ? -12.984 11.160 -6.459 1.00 61.91 81 GLU A N 1
ATOM 657 C CA . GLU A 1 81 ? -12.846 12.550 -6.900 1.00 61.91 81 GLU A CA 1
ATOM 658 C C . GLU A 1 81 ? -12.115 13.402 -5.847 1.00 61.91 81 GLU A C 1
ATOM 660 O O . GLU A 1 81 ? -11.198 14.156 -6.175 1.00 61.91 81 GLU A O 1
ATOM 665 N N . VAL A 1 82 ? -12.431 13.211 -4.560 1.00 60.12 82 VAL A N 1
ATOM 666 C CA . VAL A 1 82 ? -11.860 13.983 -3.435 1.00 60.12 82 VAL A CA 1
ATOM 667 C C . VAL A 1 82 ? -10.411 13.588 -3.111 1.00 60.12 82 VAL A C 1
ATOM 669 O O . VAL A 1 82 ? -9.577 14.433 -2.775 1.00 60.12 82 VAL A O 1
ATOM 672 N N . THR A 1 83 ? -10.070 12.301 -3.214 1.00 55.62 83 THR A N 1
ATOM 673 C CA . THR A 1 83 ? -8.738 11.779 -2.834 1.00 55.62 83 THR A CA 1
ATOM 674 C C . THR A 1 83 ? -7.608 12.198 -3.775 1.00 55.62 83 THR A C 1
ATOM 676 O O . THR A 1 83 ? -6.441 12.105 -3.398 1.00 55.62 83 THR A O 1
ATOM 679 N N . SER A 1 84 ? -7.929 12.747 -4.949 1.00 54.25 84 SER A N 1
ATOM 680 C CA . SER A 1 84 ? -6.944 13.297 -5.890 1.00 54.25 84 SER A CA 1
ATOM 681 C C . SER A 1 84 ? -6.225 14.560 -5.369 1.00 54.25 84 SER A C 1
ATOM 683 O O . SER A 1 84 ? -5.256 14.997 -5.986 1.00 54.25 84 SER A O 1
ATOM 685 N N . GLY A 1 85 ? -6.666 15.143 -4.242 1.00 50.62 85 GLY A N 1
ATOM 686 C CA . GLY A 1 85 ? -6.122 16.386 -3.673 1.00 50.62 85 GLY A CA 1
ATOM 687 C C . GLY A 1 85 ? -5.315 16.262 -2.371 1.00 50.62 85 GLY A C 1
ATOM 688 O O . GLY A 1 85 ? -4.795 17.270 -1.897 1.00 50.62 85 GLY A O 1
ATOM 689 N N . GLN A 1 86 ? -5.194 15.076 -1.762 1.00 48.06 86 GLN A N 1
ATOM 690 C CA . GLN A 1 86 ? -4.495 14.929 -0.475 1.00 48.06 86 GLN A CA 1
ATOM 691 C C . GLN A 1 86 ? -3.030 14.519 -0.669 1.00 48.06 86 GLN A C 1
ATOM 693 O O . GLN A 1 86 ? -2.698 13.338 -0.752 1.00 48.06 86 GLN A O 1
ATOM 698 N N . GLY A 1 87 ? -2.145 15.518 -0.726 1.00 44.75 87 GLY A N 1
ATOM 699 C CA . GLY A 1 87 ? -0.698 15.322 -0.641 1.00 44.75 87 GLY A CA 1
ATOM 700 C C . GLY A 1 87 ? -0.307 14.735 0.716 1.00 44.75 87 GLY A C 1
ATOM 701 O O . GLY A 1 87 ? -0.687 15.253 1.765 1.00 44.75 87 GLY A O 1
ATOM 702 N N . LEU A 1 88 ? 0.433 13.630 0.695 1.00 51.97 88 LEU A N 1
ATOM 703 C CA . LEU A 1 88 ? 0.950 12.984 1.896 1.00 51.97 88 LEU A CA 1
ATOM 704 C C . LEU A 1 88 ? 2.173 13.758 2.401 1.00 51.97 88 LEU A C 1
ATOM 706 O O . LEU A 1 88 ? 3.263 13.620 1.850 1.00 51.97 88 LEU A O 1
ATOM 710 N N . ASP A 1 89 ? 1.984 14.544 3.459 1.00 48.69 89 ASP A N 1
ATOM 711 C CA . ASP A 1 89 ? 3.070 15.068 4.292 1.00 48.69 89 ASP A CA 1
ATOM 712 C C . ASP A 1 89 ? 3.634 13.913 5.137 1.00 48.69 89 ASP A C 1
ATOM 714 O O . ASP A 1 89 ? 3.188 13.620 6.248 1.00 48.69 89 ASP A O 1
ATOM 718 N N . GLY A 1 90 ? 4.505 13.125 4.507 1.00 50.72 90 GLY A N 1
ATOM 719 C CA . GLY A 1 90 ? 5.190 11.995 5.119 1.00 50.72 90 GLY A CA 1
ATOM 720 C C . GLY A 1 90 ? 6.547 12.435 5.646 1.00 50.72 90 GLY A C 1
ATOM 721 O O . GLY A 1 90 ? 7.424 12.780 4.858 1.00 50.72 90 GLY A O 1
ATOM 722 N N . ASP A 1 91 ? 6.704 12.394 6.968 1.00 51.31 91 ASP A N 1
ATOM 723 C CA . ASP A 1 91 ? 7.946 12.698 7.678 1.00 51.31 91 ASP A CA 1
ATOM 724 C C . ASP A 1 91 ? 9.133 11.946 7.046 1.00 51.31 91 ASP A C 1
ATOM 726 O O . ASP A 1 91 ? 9.116 10.719 6.887 1.00 51.31 91 ASP A O 1
ATOM 730 N N . VAL A 1 92 ? 10.142 12.699 6.611 1.00 58.84 92 VAL A N 1
ATOM 731 C CA . VAL A 1 92 ? 11.305 12.165 5.895 1.00 58.84 92 VAL A CA 1
ATOM 732 C C . VAL A 1 92 ? 12.153 11.373 6.887 1.00 58.84 92 VAL A C 1
ATOM 734 O O . VAL A 1 92 ? 12.647 11.931 7.864 1.00 58.84 92 VAL A O 1
ATOM 737 N N . ILE A 1 93 ? 12.357 10.077 6.638 1.00 58.00 93 ILE A N 1
ATOM 738 C CA . ILE A 1 93 ? 13.248 9.230 7.446 1.00 58.00 93 ILE A CA 1
ATOM 739 C C . ILE A 1 93 ? 14.656 9.854 7.439 1.00 58.00 93 ILE A C 1
ATOM 741 O O . ILE A 1 93 ? 15.322 9.879 6.407 1.00 58.00 93 ILE A O 1
ATOM 745 N N . ARG A 1 94 ? 15.099 10.384 8.589 1.00 60.47 94 ARG A N 1
ATOM 746 C CA . ARG A 1 94 ? 16.362 11.139 8.728 1.00 60.47 94 ARG A CA 1
ATOM 747 C C . ARG A 1 94 ? 17.603 10.278 8.965 1.00 60.47 94 ARG A C 1
ATOM 749 O O . ARG A 1 94 ? 18.708 10.798 8.855 1.00 60.47 94 ARG A O 1
ATOM 756 N N . TYR A 1 95 ? 17.442 8.999 9.297 1.00 53.94 95 TYR A N 1
ATOM 757 C CA . TYR A 1 95 ? 18.568 8.124 9.615 1.00 53.94 95 TYR A CA 1
ATOM 758 C C . TYR A 1 95 ? 18.424 6.770 8.920 1.00 53.94 95 TYR A C 1
ATOM 760 O O . TYR A 1 95 ? 17.512 5.999 9.211 1.00 53.94 95 TYR A O 1
ATOM 768 N N . VAL A 1 96 ? 19.337 6.511 7.987 1.00 64.38 96 VAL A N 1
ATOM 769 C CA . VAL A 1 96 ? 19.620 5.197 7.410 1.00 64.38 96 VAL A CA 1
ATOM 770 C C . VAL A 1 96 ? 21.111 4.981 7.617 1.00 64.38 96 VAL A C 1
ATOM 772 O O . VAL A 1 96 ? 21.922 5.745 7.093 1.00 64.38 96 VAL A O 1
ATOM 775 N N . GLU A 1 97 ? 21.477 3.960 8.387 1.00 59.88 97 GLU A N 1
ATOM 776 C CA . GLU A 1 97 ? 22.843 3.444 8.360 1.00 59.88 97 GLU A CA 1
ATOM 777 C C . GLU A 1 97 ? 23.110 2.930 6.941 1.00 59.88 97 GLU A C 1
ATOM 779 O O . GLU A 1 97 ? 22.380 2.082 6.420 1.00 59.88 97 GLU A O 1
ATOM 784 N N . THR A 1 98 ? 24.108 3.505 6.270 1.00 57.78 98 THR A N 1
ATOM 785 C CA . THR A 1 98 ? 24.420 3.188 4.874 1.00 57.78 98 THR A CA 1
ATOM 786 C C . THR A 1 98 ? 25.193 1.883 4.803 1.00 57.78 98 THR A C 1
ATOM 788 O O . THR A 1 98 ? 26.408 1.849 4.648 1.00 57.78 98 THR A O 1
ATOM 791 N N . SER A 1 99 ? 24.458 0.779 4.882 1.00 70.12 99 SER A N 1
ATOM 792 C CA . SER A 1 99 ? 24.908 -0.443 4.237 1.00 70.12 99 SER A CA 1
ATOM 793 C C . SER A 1 99 ? 24.682 -0.295 2.730 1.00 70.12 99 SER A C 1
ATOM 795 O O . SER A 1 99 ? 23.565 -0.050 2.264 1.00 70.12 99 SER A O 1
ATOM 797 N N . ASP A 1 100 ? 25.757 -0.423 1.961 1.00 79.94 100 ASP A N 1
ATOM 798 C CA . ASP A 1 100 ? 25.755 -0.464 0.499 1.00 79.94 100 ASP A CA 1
ATOM 799 C C . ASP A 1 100 ? 24.932 -1.637 -0.059 1.00 79.94 100 ASP A C 1
ATOM 801 O O . ASP A 1 100 ? 24.453 -1.562 -1.187 1.00 79.94 100 ASP A O 1
ATOM 805 N N . ILE A 1 101 ? 24.671 -2.668 0.751 1.00 82.38 101 ILE A N 1
ATOM 806 C CA . ILE A 1 101 ? 23.884 -3.862 0.406 1.00 82.38 101 ILE A CA 1
ATOM 807 C C . ILE A 1 101 ? 22.532 -3.499 -0.229 1.00 82.38 101 ILE A C 1
ATOM 809 O O . ILE A 1 101 ? 22.195 -3.998 -1.304 1.00 82.38 101 ILE A O 1
ATOM 813 N N . TRP A 1 102 ? 21.758 -2.603 0.393 1.00 81.81 102 TRP A N 1
ATOM 814 C CA . TRP A 1 102 ? 20.428 -2.226 -0.107 1.00 81.81 102 TRP A CA 1
ATOM 815 C C . TRP A 1 102 ? 20.486 -1.391 -1.386 1.00 81.81 102 TRP A C 1
ATOM 817 O O . TRP A 1 102 ? 19.613 -1.510 -2.249 1.00 81.81 102 TRP A O 1
ATOM 827 N N . SER A 1 103 ? 21.516 -0.552 -1.513 1.00 86.12 103 SER A N 1
ATOM 828 C CA . SER A 1 103 ? 21.729 0.256 -2.715 1.00 86.12 103 SER A CA 1
ATOM 829 C C . SER A 1 103 ? 22.120 -0.632 -3.892 1.00 86.12 103 SER A C 1
ATOM 831 O O . SER A 1 103 ? 21.528 -0.514 -4.963 1.00 86.12 103 SER A O 1
ATOM 833 N N . THR A 1 104 ? 23.029 -1.580 -3.658 1.00 90.31 104 THR A N 1
ATOM 834 C CA . THR A 1 104 ? 23.471 -2.576 -4.637 1.00 90.31 104 THR A CA 1
ATOM 835 C C . THR A 1 104 ? 22.309 -3.448 -5.099 1.00 90.31 104 THR A C 1
ATOM 837 O O . THR A 1 104 ? 22.051 -3.529 -6.297 1.00 90.31 104 THR A O 1
ATOM 840 N N . TRP A 1 105 ? 21.528 -4.011 -4.168 1.00 91.06 105 TRP A N 1
ATOM 841 C CA . TRP A 1 105 ? 20.356 -4.822 -4.512 1.00 91.06 105 TRP A CA 1
ATOM 842 C C .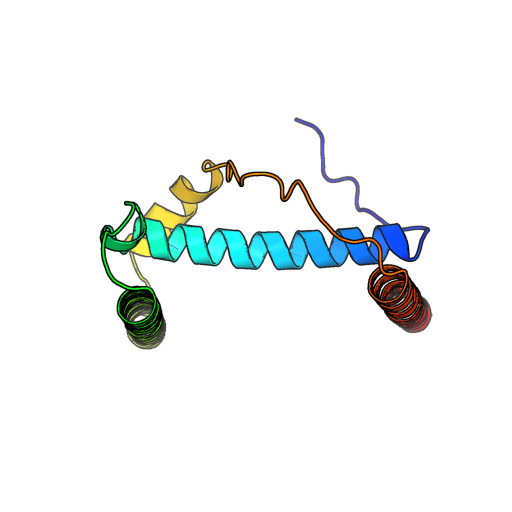 TRP A 1 105 ? 19.348 -4.054 -5.379 1.00 91.06 105 TRP A C 1
ATOM 844 O O . TRP A 1 105 ? 18.868 -4.570 -6.390 1.00 91.06 105 TRP A O 1
ATOM 854 N N . ARG A 1 106 ? 19.048 -2.797 -5.020 1.00 90.44 106 ARG A N 1
ATOM 855 C CA . ARG A 1 106 ? 18.144 -1.945 -5.804 1.00 90.44 106 ARG A CA 1
ATOM 856 C C . ARG A 1 106 ? 18.695 -1.698 -7.207 1.00 90.44 106 ARG A C 1
ATOM 858 O O . ARG A 1 106 ? 17.933 -1.730 -8.172 1.00 90.44 106 ARG A O 1
ATOM 865 N N . ASP A 1 107 ? 19.987 -1.413 -7.323 1.00 93.19 107 ASP A N 1
ATOM 866 C CA . ASP A 1 107 ? 20.616 -1.109 -8.606 1.00 93.19 107 ASP A CA 1
ATOM 867 C C . ASP A 1 107 ? 20.660 -2.341 -9.519 1.00 93.19 107 ASP A C 1
ATOM 869 O O . ASP A 1 107 ? 20.432 -2.218 -10.724 1.00 93.19 107 ASP A O 1
ATOM 873 N N . ASP A 1 108 ? 20.862 -3.532 -8.959 1.00 94.81 108 ASP A N 1
ATOM 874 C CA . ASP A 1 108 ? 20.811 -4.788 -9.708 1.00 94.81 108 ASP A CA 1
ATOM 875 C C . ASP A 1 108 ? 19.389 -5.131 -10.161 1.00 94.81 108 ASP A C 1
ATOM 877 O O . ASP A 1 108 ? 19.178 -5.423 -11.342 1.00 94.81 108 ASP A O 1
ATOM 881 N N . LEU A 1 109 ? 18.393 -4.964 -9.285 1.00 93.44 109 LEU A N 1
ATOM 882 C CA . LEU A 1 109 ? 16.982 -5.086 -9.657 1.00 93.44 109 LEU A CA 1
ATOM 883 C C . LEU A 1 109 ? 16.611 -4.098 -10.775 1.00 93.44 109 LEU A C 1
ATOM 885 O O . LEU A 1 109 ? 15.932 -4.462 -11.737 1.00 93.44 109 LEU A O 1
ATOM 889 N N . ALA A 1 110 ? 17.079 -2.850 -10.689 1.00 94.31 110 ALA A N 1
ATOM 890 C CA . ALA A 1 110 ? 16.834 -1.841 -11.713 1.00 94.31 110 ALA A CA 1
ATOM 891 C C . ALA A 1 110 ? 17.418 -2.257 -13.075 1.00 94.31 110 ALA A C 1
ATOM 893 O O . ALA A 1 110 ? 16.741 -2.113 -14.099 1.00 94.31 110 ALA A O 1
ATOM 894 N N . LYS A 1 111 ? 18.645 -2.803 -13.101 1.00 95.56 111 LYS A N 1
ATOM 895 C CA . LYS A 1 111 ? 19.277 -3.330 -14.326 1.00 95.56 111 LYS A CA 1
ATOM 896 C C . LYS A 1 111 ? 18.473 -4.487 -14.914 1.00 95.56 111 LYS A C 1
ATOM 898 O O . LYS A 1 111 ? 18.206 -4.478 -16.116 1.00 95.56 111 LYS A O 1
ATOM 903 N N . GLU A 1 112 ? 18.069 -5.452 -14.091 1.00 96.00 112 GLU A N 1
ATOM 904 C CA . GLU A 1 112 ? 17.283 -6.611 -14.527 1.00 96.00 112 GLU A CA 1
ATOM 905 C C . GLU A 1 112 ? 15.950 -6.173 -15.150 1.00 96.00 112 GLU A C 1
ATOM 907 O O . GLU A 1 112 ? 15.645 -6.509 -16.299 1.00 96.00 112 GLU A O 1
ATOM 912 N N . MET A 1 113 ? 15.192 -5.345 -14.424 1.00 94.06 113 MET A N 1
ATOM 913 C CA . MET A 1 113 ? 13.914 -4.792 -14.869 1.00 94.06 113 MET A CA 1
ATOM 914 C C . MET A 1 113 ? 14.044 -4.055 -16.208 1.00 94.06 113 MET A C 1
ATOM 916 O O . MET A 1 113 ? 13.206 -4.224 -17.099 1.00 94.06 113 MET A O 1
ATOM 920 N N . PHE A 1 114 ? 15.098 -3.252 -16.364 1.00 93.25 114 PHE A N 1
ATOM 921 C CA . PHE A 1 114 ? 15.347 -2.483 -17.579 1.00 93.25 114 PHE A CA 1
ATOM 922 C C . PHE A 1 114 ? 15.751 -3.362 -18.764 1.00 93.25 114 PHE A C 1
ATOM 924 O O . PHE A 1 114 ? 15.251 -3.167 -19.872 1.00 93.25 114 PHE A O 1
ATOM 931 N N . ASN A 1 115 ? 16.611 -4.360 -18.549 1.00 94.31 115 ASN A N 1
ATOM 932 C CA . ASN A 1 115 ? 17.015 -5.295 -19.597 1.00 94.31 115 ASN A CA 1
ATOM 933 C C . ASN A 1 115 ? 15.834 -6.136 -20.088 1.00 94.31 115 ASN A C 1
ATOM 935 O O . ASN A 1 115 ? 15.643 -6.253 -21.297 1.00 94.31 115 ASN A O 1
ATOM 939 N N . LYS A 1 116 ? 14.986 -6.628 -19.174 1.00 93.56 116 LYS A N 1
ATOM 940 C CA . LYS A 1 116 ? 13.741 -7.325 -19.526 1.00 93.56 116 LYS A CA 1
ATOM 941 C C . LYS A 1 116 ? 12.806 -6.436 -20.348 1.00 93.56 116 LYS A C 1
ATOM 943 O O . LYS A 1 116 ? 12.242 -6.881 -21.343 1.00 93.56 116 LYS A O 1
ATOM 948 N N . TRP A 1 117 ? 12.660 -5.171 -19.957 1.00 89.94 117 TRP A N 1
ATOM 949 C CA . TRP A 1 117 ? 11.828 -4.209 -20.680 1.00 89.94 117 TRP A CA 1
ATOM 950 C C . TRP A 1 117 ? 12.361 -3.878 -22.078 1.00 89.94 117 TRP A C 1
ATOM 952 O O . TRP A 1 117 ? 11.566 -3.776 -23.009 1.00 89.94 117 TRP A O 1
ATOM 962 N N . ARG A 1 118 ? 13.683 -3.745 -22.251 1.00 88.75 118 ARG A N 1
ATOM 963 C CA . ARG A 1 118 ? 14.291 -3.546 -23.576 1.00 88.75 118 ARG A CA 1
ATOM 964 C C . ARG A 1 118 ? 14.156 -4.784 -24.461 1.00 88.75 118 ARG A C 1
ATOM 966 O O . ARG A 1 118 ? 13.812 -4.643 -25.627 1.00 88.75 118 ARG A O 1
ATOM 973 N N . GLY A 1 119 ? 14.382 -5.976 -23.905 1.00 87.19 119 GLY A N 1
ATOM 974 C CA . GLY A 1 119 ? 14.276 -7.241 -24.638 1.00 87.19 119 GLY A CA 1
ATOM 975 C C . GLY A 1 119 ? 12.861 -7.553 -25.130 1.00 87.19 119 GLY A C 1
ATOM 976 O O . GLY A 1 119 ? 12.714 -8.153 -26.179 1.00 87.19 119 GLY A O 1
ATOM 977 N N . ALA A 1 120 ? 11.823 -7.099 -24.422 1.00 84.19 120 ALA A N 1
ATOM 978 C CA . ALA A 1 120 ? 10.426 -7.273 -24.830 1.00 84.19 120 ALA A CA 1
ATOM 979 C C . ALA A 1 120 ? 9.940 -6.277 -25.910 1.00 84.19 120 ALA A C 1
ATOM 981 O O . ALA A 1 120 ? 8.774 -6.328 -26.296 1.00 84.19 120 ALA A O 1
ATOM 982 N N . ARG A 1 121 ? 10.783 -5.324 -26.343 1.00 74.12 121 ARG A N 1
ATOM 983 C CA . ARG A 1 121 ? 10.461 -4.325 -27.387 1.00 74.12 121 ARG A CA 1
ATOM 984 C C . ARG A 1 121 ? 11.132 -4.615 -28.737 1.00 74.12 121 ARG A C 1
ATOM 986 O O . ARG A 1 121 ? 10.948 -3.822 -29.658 1.00 74.12 121 ARG A O 1
ATOM 993 N N . HIS A 1 122 ? 11.893 -5.703 -28.828 1.00 53.62 122 HIS A N 1
ATOM 994 C CA . HIS A 1 122 ? 12.434 -6.278 -30.060 1.00 53.62 122 HIS A CA 1
ATOM 995 C C . HIS A 1 122 ? 11.667 -7.554 -30.397 1.00 53.62 122 HIS A C 1
ATOM 997 O O . HIS A 1 122 ? 11.515 -7.818 -31.607 1.00 53.62 122 HIS A O 1
#

Radius of gyration: 19.06 Å; chains: 1; bounding box: 48×30×51 Å

Sequence (122 aa):
MNGQKGINPNTPREFFNMKHCLARNVIERCFGLLKGRWAILRTKSFYPVKIQCRIITACCLLHNHIRREMPIDPLENELSEVTSGQGLDGDVIRYVETSDIWSTWRDDLAKEMFNKWRGARH

Secondary structure (DSSP, 8-state):
----------SHHHHHHHHHHHHHHHHHHHHHHHHHH-GGGTS---S-HHHHHHHHHHHHHHHHHHHHH-SS-HHHHHHHHHGGG--------------HHHHHHHHHHHHHHHHHHHHTT-

pLDDT: mean 80.33, std 16.13, range [32.78, 96.25]

Foldseek 3Di:
DDDPPPCPDPALVSVLVVVVVVVVVVVLLVLQLLCQVDVVSVDDDPDDPVVVVVVVVVSVVVVVVCVVPPVDDPSSVVSSVVSVPDDDPDDDPPDDDDDCVVVVVSNVVSVVSVVVVVVVVD